Protein AF-A0A4Y1ZXT6-F1 (afdb_monomer_lite)

Foldseek 3Di:
DVVVVVVVVVVDDDDPDPDDPVRVVVVVVVVVVVVVLVVCCVVCPPALLNVCSPDNDDPVDDPLLNVCVVCLSNVVLPQLLNCVVVVNDVAQAQLQAPPRDGDHLVCLLVPPSLCVVPVPLNVDPDSVSSSVSSVVSVVVVVVSD

Organism: Araneus ventricosus (NCBI:txid182803)

pLDDT: mean 86.85, std 11.34, range [46.0, 96.31]

Radius of gyration: 23.12 Å; chains: 1; bounding box: 54×31×64 Å

Sequence (145 aa):
MADSLAKHGCSLPQHPIDLPYDQAYSTTLRSARKFIRRAQEIDAKGKIWESLLHDPVSMDLPRLIFTANFRILNGYDCLQGHLHRIGAKENPDCPLCSTGEIMNFRHLTVCATLANTNLNVLQNVNYNSKASLYWTARREMVNTT

Secondary structure (DSSP, 8-state):
-HHHHHHHHHTSPPPSS---HHHHHHHHHHHHHHHHHHHHHHHHTTSGGGGGGTSPPPTTS-HHHHHHHHHHHHT---SHHHHHHTTSSS--B-TTSTT--B-SHHHHTT-HHHHTT-TTTSSS--HHHHHHHHHHHHHHHHHT-

Structure (mmCIF, N/CA/C/O backbone):
data_AF-A0A4Y1ZXT6-F1
#
_entry.id   AF-A0A4Y1ZXT6-F1
#
loop_
_atom_site.group_PDB
_atom_site.id
_atom_site.type_symbol
_atom_site.label_atom_id
_atom_site.label_alt_id
_atom_site.label_comp_id
_atom_site.label_asym_id
_atom_site.label_entity_id
_atom_site.label_seq_id
_atom_site.pdbx_PDB_ins_code
_atom_site.Cartn_x
_atom_site.Cartn_y
_atom_site.Cartn_z
_atom_site.occupancy
_atom_site.B_iso_or_equiv
_atom_site.auth_seq_id
_atom_site.auth_comp_id
_atom_site.auth_asym_id
_atom_site.auth_atom_id
_atom_site.pdbx_PDB_model_num
ATOM 1 N N . MET A 1 1 ? 5.878 -16.217 -31.021 1.00 69.38 1 MET A N 1
ATOM 2 C CA . MET A 1 1 ? 6.186 -14.774 -31.155 1.00 69.38 1 MET A CA 1
ATOM 3 C C . MET A 1 1 ? 7.680 -14.496 -30.965 1.00 69.38 1 MET A C 1
ATOM 5 O O . MET A 1 1 ? 8.273 -13.945 -31.878 1.00 69.38 1 MET A O 1
ATOM 9 N N . ALA A 1 2 ? 8.312 -14.948 -29.872 1.00 75.56 2 ALA A N 1
ATOM 10 C CA . ALA A 1 2 ? 9.754 -14.754 -29.639 1.00 75.56 2 ALA A CA 1
ATOM 11 C C . ALA A 1 2 ? 10.664 -15.337 -30.745 1.00 75.56 2 ALA A C 1
ATOM 13 O O . ALA A 1 2 ? 11.537 -14.638 -31.241 1.00 75.56 2 ALA A O 1
ATOM 14 N N . ASP A 1 3 ? 10.409 -16.570 -31.199 1.00 84.06 3 ASP A N 1
ATOM 15 C CA . ASP A 1 3 ? 11.204 -17.227 -32.256 1.00 84.06 3 ASP A CA 1
ATOM 16 C C . ASP A 1 3 ? 11.139 -16.491 -33.610 1.00 84.06 3 ASP A C 1
ATOM 18 O O . ASP A 1 3 ? 12.141 -16.317 -34.298 1.00 84.06 3 ASP A O 1
ATOM 22 N N . SER A 1 4 ? 9.961 -15.964 -33.961 1.00 88.81 4 SER A N 1
ATOM 23 C CA . SER A 1 4 ? 9.776 -15.152 -35.170 1.00 88.81 4 SER A CA 1
ATOM 24 C C . SER A 1 4 ? 10.563 -13.841 -35.109 1.00 88.81 4 SER A C 1
ATOM 26 O O . SER A 1 4 ? 11.081 -13.395 -36.129 1.00 88.81 4 SER A O 1
ATOM 28 N N . LEU A 1 5 ? 10.657 -13.226 -33.926 1.00 85.81 5 LEU A N 1
ATOM 29 C CA . LEU A 1 5 ? 11.436 -12.005 -33.711 1.00 85.81 5 LEU A CA 1
ATOM 30 C C . LEU A 1 5 ? 12.941 -12.292 -33.732 1.00 85.81 5 LEU A C 1
ATOM 32 O O . LEU A 1 5 ? 13.691 -11.512 -34.310 1.00 85.81 5 LEU A O 1
ATOM 36 N N . ALA A 1 6 ? 13.375 -13.427 -33.176 1.00 83.50 6 ALA A N 1
ATOM 37 C CA . ALA A 1 6 ? 14.767 -13.866 -33.237 1.00 83.50 6 ALA A CA 1
ATOM 38 C C . ALA A 1 6 ? 15.220 -14.101 -34.691 1.00 83.50 6 ALA A C 1
ATOM 40 O O . ALA A 1 6 ? 16.244 -13.563 -35.108 1.00 83.50 6 ALA A O 1
ATOM 41 N N . LYS A 1 7 ? 14.410 -14.806 -35.495 1.00 88.31 7 LYS A N 1
ATOM 42 C CA . LYS A 1 7 ? 14.663 -15.026 -36.933 1.00 88.31 7 LYS A CA 1
ATOM 43 C C . LYS A 1 7 ? 14.718 -13.723 -37.732 1.00 88.31 7 LYS A C 1
ATOM 45 O O . LYS A 1 7 ? 15.590 -13.560 -38.585 1.00 88.31 7 LYS A O 1
ATOM 50 N N . HIS A 1 8 ? 13.817 -12.784 -37.440 1.00 88.56 8 HIS A N 1
ATOM 51 C CA . HIS A 1 8 ? 13.843 -11.463 -38.065 1.00 88.56 8 HIS A CA 1
ATOM 52 C C . HIS A 1 8 ? 15.113 -10.686 -37.686 1.00 88.56 8 HIS A C 1
ATOM 54 O O . HIS A 1 8 ? 15.765 -10.127 -38.562 1.00 88.56 8 HIS A O 1
ATOM 60 N N . GLY A 1 9 ? 15.518 -10.733 -36.413 1.00 83.81 9 GLY A N 1
ATOM 61 C CA . GLY A 1 9 ? 16.750 -10.112 -35.925 1.00 83.81 9 GLY A CA 1
ATOM 62 C C . GLY A 1 9 ? 18.014 -10.635 -36.613 1.00 83.81 9 GLY A C 1
ATOM 63 O O . GLY A 1 9 ? 18.876 -9.837 -36.962 1.00 83.81 9 GLY A O 1
ATOM 64 N N . CYS A 1 10 ? 18.097 -11.940 -36.895 1.00 81.06 10 CYS A N 1
ATOM 65 C CA . CYS A 1 10 ? 19.213 -12.529 -37.651 1.00 81.06 10 CYS A CA 1
ATOM 66 C C . CYS A 1 10 ? 19.328 -12.014 -39.094 1.00 81.06 10 CYS A C 1
ATOM 68 O O . CYS A 1 10 ? 20.389 -12.138 -39.697 1.00 81.06 10 CYS A O 1
ATOM 70 N N . SER A 1 11 ? 18.244 -11.470 -39.652 1.00 85.81 11 SER A N 1
ATOM 71 C CA . SER A 1 11 ? 18.215 -10.937 -41.019 1.00 85.81 11 SER A CA 1
ATOM 72 C C . SER A 1 11 ? 18.605 -9.455 -41.084 1.00 85.81 11 SER A C 1
ATOM 74 O O . SER A 1 11 ? 18.746 -8.909 -42.177 1.00 85.81 11 SER A O 1
ATO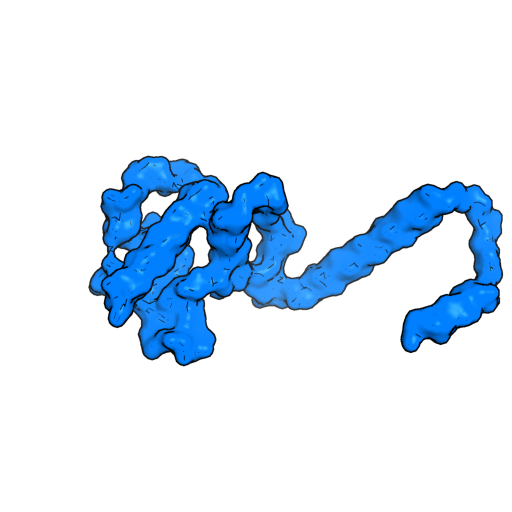M 76 N N . LEU A 1 12 ? 18.747 -8.786 -39.933 1.00 84.75 12 LEU A N 1
ATOM 77 C CA . LEU A 1 12 ? 19.131 -7.380 -39.871 1.00 84.75 12 LEU A CA 1
ATOM 78 C C . LEU A 1 12 ? 20.658 -7.241 -39.990 1.00 84.75 12 LEU A C 1
ATOM 80 O O . LEU A 1 12 ? 21.392 -8.024 -39.383 1.00 84.75 12 LEU A O 1
ATOM 84 N N . PRO A 1 13 ? 21.159 -6.246 -40.743 1.00 79.12 13 PRO A N 1
ATOM 85 C CA . PRO A 1 13 ? 22.590 -5.984 -40.828 1.00 79.12 13 PRO A CA 1
ATOM 86 C C . PRO A 1 13 ? 23.151 -5.657 -39.440 1.00 79.12 13 PRO A C 1
ATOM 88 O O . PRO A 1 13 ? 22.534 -4.916 -38.669 1.00 79.12 13 PRO A O 1
ATOM 91 N N . GLN A 1 14 ? 24.329 -6.203 -39.121 1.00 68.06 14 GLN A N 1
ATOM 92 C CA . GLN A 1 14 ? 25.026 -5.846 -37.887 1.00 68.06 14 GLN A CA 1
ATOM 93 C C . GLN A 1 14 ? 25.305 -4.341 -37.867 1.00 68.06 14 GLN A C 1
ATOM 95 O O . GLN A 1 14 ? 25.651 -3.738 -38.885 1.00 68.06 14 GLN A O 1
ATOM 100 N N . HIS A 1 15 ? 25.127 -3.728 -36.696 1.00 66.44 15 HIS A N 1
ATOM 101 C CA . HIS A 1 15 ? 25.392 -2.308 -36.522 1.00 66.44 15 HIS A CA 1
ATOM 102 C C . HIS A 1 15 ? 26.885 -2.037 -36.784 1.00 66.44 15 HIS A C 1
ATOM 104 O O . HIS A 1 15 ? 27.721 -2.749 -36.235 1.00 66.44 15 HIS A O 1
ATOM 110 N N . PRO A 1 16 ? 27.254 -1.006 -37.564 1.00 72.44 16 PRO A N 1
ATOM 111 C CA . PRO A 1 16 ? 28.640 -0.763 -37.987 1.00 72.44 16 PRO A CA 1
ATOM 112 C C . PRO A 1 16 ? 29.576 -0.298 -36.859 1.00 72.44 16 PRO A C 1
ATOM 114 O O . PRO A 1 16 ? 30.733 0.020 -37.114 1.00 72.44 16 PRO A O 1
ATOM 117 N N . ILE A 1 17 ? 29.077 -0.213 -35.623 1.00 72.12 17 ILE A N 1
ATOM 118 C CA . ILE A 1 17 ? 29.875 0.178 -34.462 1.00 72.12 17 ILE A CA 1
ATOM 119 C C . ILE A 1 17 ? 30.209 -1.090 -33.693 1.00 72.12 17 ILE A C 1
ATOM 121 O O . ILE A 1 17 ? 29.299 -1.777 -33.226 1.00 72.12 17 ILE A O 1
ATOM 125 N N . ASP A 1 18 ? 31.505 -1.335 -33.523 1.00 72.50 18 ASP A N 1
ATOM 126 C CA . ASP A 1 18 ? 32.053 -2.382 -32.666 1.00 72.50 18 ASP A CA 1
ATOM 127 C 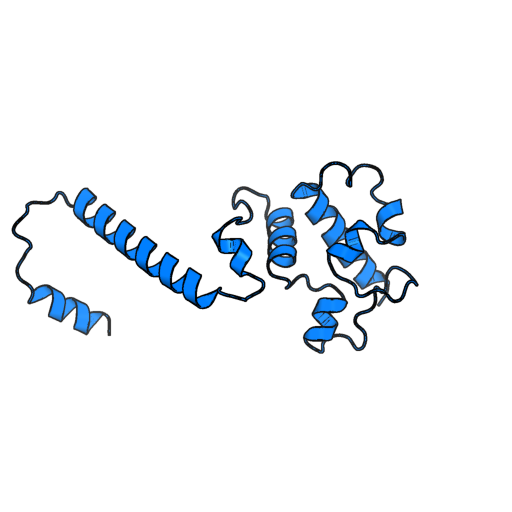C . ASP A 1 18 ? 31.841 -1.973 -31.194 1.00 72.50 18 ASP A C 1
ATOM 129 O O . ASP A 1 18 ? 32.713 -1.430 -30.514 1.00 72.50 18 ASP A O 1
ATOM 133 N N . LEU A 1 19 ? 30.592 -2.086 -30.736 1.00 75.38 19 LEU A N 1
ATOM 134 C CA . LEU A 1 19 ? 30.203 -1.793 -29.362 1.00 75.38 19 LEU A CA 1
ATOM 135 C C . LEU A 1 19 ? 30.561 -3.000 -28.494 1.00 75.38 19 LEU A C 1
ATOM 137 O O . LEU A 1 19 ? 30.051 -4.095 -28.751 1.00 75.38 19 LEU A O 1
ATOM 141 N N . PRO A 1 20 ? 31.351 -2.817 -27.420 1.00 86.25 20 PRO A N 1
ATOM 142 C CA . PRO A 1 20 ? 31.550 -3.866 -26.436 1.00 86.25 20 PRO A CA 1
ATOM 143 C C . PRO A 1 20 ? 30.199 -4.382 -25.939 1.00 86.25 20 PRO A C 1
ATOM 145 O O . PRO A 1 20 ? 29.279 -3.593 -25.689 1.00 86.25 20 PRO A O 1
ATOM 148 N N . TYR A 1 21 ? 30.090 -5.698 -25.765 1.00 85.38 21 TYR A N 1
ATOM 149 C CA . TYR A 1 21 ? 28.851 -6.360 -25.355 1.00 85.38 21 TYR A CA 1
ATOM 150 C C . TYR A 1 21 ? 28.182 -5.671 -24.154 1.00 85.38 21 TYR A C 1
ATOM 152 O O . TYR A 1 21 ? 26.985 -5.392 -24.191 1.00 85.38 21 TYR A O 1
ATOM 160 N N . ASP A 1 22 ? 28.958 -5.295 -23.135 1.00 87.56 22 ASP A N 1
ATOM 161 C CA . ASP A 1 22 ? 28.445 -4.634 -21.930 1.00 87.56 22 ASP A CA 1
ATOM 162 C C . ASP A 1 22 ? 27.771 -3.287 -22.222 1.00 87.56 22 ASP A C 1
ATOM 164 O O . ASP A 1 22 ? 26.769 -2.931 -21.590 1.00 87.56 22 ASP A O 1
ATOM 168 N N . GLN A 1 23 ? 28.276 -2.539 -23.208 1.00 87.50 23 GLN A N 1
ATOM 169 C CA . GLN A 1 23 ? 27.685 -1.271 -23.633 1.00 87.50 23 GLN A CA 1
ATOM 170 C C . GLN A 1 23 ? 26.397 -1.498 -24.429 1.00 87.50 23 GLN A C 1
ATOM 172 O O . GLN A 1 23 ? 25.403 -0.799 -24.197 1.00 87.50 23 GLN A O 1
ATOM 177 N N . ALA A 1 24 ? 26.380 -2.495 -25.318 1.00 86.25 24 ALA A N 1
ATOM 178 C CA . ALA A 1 24 ? 25.184 -2.875 -26.068 1.00 86.25 24 ALA A CA 1
ATOM 179 C C . ALA A 1 24 ? 24.075 -3.388 -25.129 1.00 86.25 24 ALA A C 1
ATOM 181 O O . ALA A 1 24 ? 22.921 -2.949 -25.220 1.00 86.25 24 ALA A O 1
ATOM 182 N N . TYR A 1 25 ? 24.433 -4.237 -24.161 1.00 89.12 25 TYR A N 1
ATOM 183 C CA . TYR A 1 25 ? 23.534 -4.741 -23.124 1.00 89.12 25 TYR A CA 1
ATOM 184 C C . TYR A 1 25 ? 22.988 -3.604 -22.255 1.00 89.12 25 TYR A C 1
ATOM 186 O O . TYR A 1 25 ? 21.772 -3.454 -22.119 1.00 89.12 25 TYR A O 1
ATOM 194 N N . SER A 1 26 ? 23.863 -2.741 -21.729 1.00 90.88 26 SER A N 1
ATOM 195 C CA . SER A 1 26 ? 23.461 -1.601 -20.893 1.00 90.88 26 SER A CA 1
ATOM 196 C C . SER A 1 26 ? 22.534 -0.635 -21.631 1.00 90.88 26 SER A C 1
ATOM 198 O O . SER A 1 26 ? 21.559 -0.145 -21.053 1.00 90.88 26 SER A O 1
ATOM 200 N N . THR A 1 27 ? 22.803 -0.376 -22.912 1.00 90.50 27 THR A N 1
ATOM 201 C CA . THR A 1 27 ? 21.960 0.476 -23.763 1.00 90.50 27 THR A CA 1
ATOM 202 C C . THR A 1 27 ? 20.592 -0.154 -23.994 1.00 90.50 27 THR A C 1
ATOM 204 O O . THR A 1 27 ? 19.571 0.512 -23.811 1.00 90.50 27 THR A O 1
ATOM 207 N N . THR A 1 28 ? 20.553 -1.446 -24.322 1.00 90.81 28 THR A N 1
ATOM 208 C CA . THR A 1 28 ? 19.303 -2.199 -24.494 1.00 90.81 28 THR A CA 1
ATOM 209 C C . THR A 1 28 ? 18.477 -2.185 -23.212 1.00 90.81 28 THR A C 1
ATOM 211 O O . THR A 1 28 ? 17.295 -1.840 -23.237 1.00 90.81 28 THR A O 1
ATOM 214 N N . LEU A 1 29 ? 19.105 -2.464 -22.068 1.00 94.62 29 LEU A N 1
ATOM 215 C CA . LEU A 1 29 ? 18.446 -2.469 -20.766 1.00 94.62 29 LEU A CA 1
ATOM 216 C C . LEU A 1 29 ? 17.909 -1.081 -20.392 1.00 94.62 29 LEU A C 1
ATOM 218 O O . LEU A 1 29 ? 16.786 -0.962 -19.903 1.00 94.62 29 LEU A O 1
ATOM 222 N N . ARG A 1 30 ? 18.676 -0.016 -20.651 1.00 95.19 30 ARG A N 1
ATOM 223 C CA . ARG A 1 30 ? 18.231 1.372 -20.455 1.00 95.19 30 ARG A CA 1
ATOM 224 C C . ARG A 1 30 ? 17.017 1.698 -21.323 1.00 95.19 30 ARG A C 1
ATOM 226 O O . ARG A 1 30 ? 16.053 2.273 -20.816 1.00 95.19 30 ARG A O 1
ATOM 233 N N . SER A 1 31 ? 17.045 1.318 -22.597 1.00 94.69 31 SER A N 1
ATOM 234 C CA . SER A 1 31 ? 15.932 1.523 -23.529 1.00 94.69 31 SER A CA 1
ATOM 235 C C . SER A 1 31 ? 14.685 0.756 -23.096 1.00 94.69 31 SER A C 1
ATOM 237 O O . SER A 1 31 ? 13.604 1.342 -23.035 1.00 94.69 31 SER A O 1
ATOM 239 N N . ALA A 1 32 ? 14.837 -0.510 -22.698 1.00 95.44 32 ALA A N 1
ATOM 240 C CA . ALA A 1 32 ? 13.744 -1.327 -22.181 1.00 95.44 32 ALA A CA 1
ATOM 241 C C . ALA A 1 32 ? 13.138 -0.722 -20.906 1.00 95.44 32 ALA A C 1
ATOM 243 O O . ALA A 1 32 ? 11.925 -0.550 -20.822 1.00 95.44 32 ALA A O 1
ATOM 244 N N . ARG A 1 33 ? 13.972 -0.308 -19.941 1.00 95.19 33 ARG A N 1
ATOM 245 C CA . ARG A 1 33 ? 13.513 0.370 -18.715 1.00 95.19 33 ARG A CA 1
ATOM 246 C C . ARG A 1 33 ? 12.747 1.653 -19.027 1.00 95.19 33 ARG A C 1
ATOM 248 O O . ARG A 1 33 ? 11.694 1.882 -18.444 1.00 95.19 33 ARG A O 1
ATOM 255 N N . LYS A 1 34 ? 13.241 2.470 -19.962 1.00 96.06 34 LYS A N 1
ATOM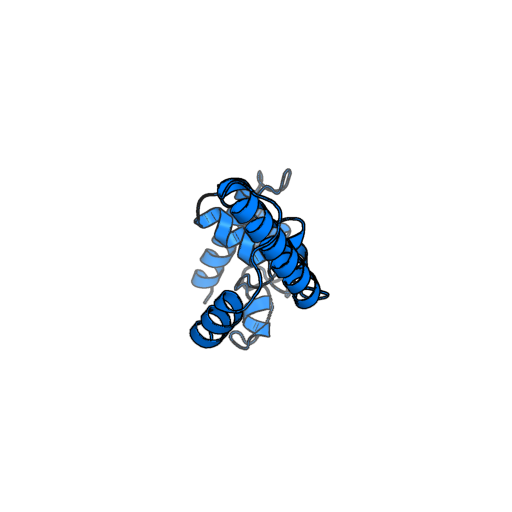 256 C CA . LYS A 1 34 ? 12.567 3.704 -20.396 1.00 96.06 34 LYS A CA 1
ATOM 257 C C . LYS A 1 34 ? 11.215 3.413 -21.049 1.00 96.06 34 LYS A C 1
ATOM 259 O O . LYS A 1 34 ? 10.258 4.141 -20.805 1.00 96.06 34 LYS A O 1
ATOM 264 N N . PHE A 1 35 ? 11.137 2.366 -21.867 1.00 96.12 35 PHE A N 1
ATOM 265 C CA . PHE A 1 35 ? 9.889 1.927 -22.484 1.00 96.12 35 PHE A CA 1
ATOM 266 C C . PHE A 1 35 ? 8.875 1.463 -21.429 1.00 96.12 35 PHE A C 1
ATOM 268 O O . PHE A 1 35 ? 7.760 1.976 -21.399 1.00 96.12 35 PHE A O 1
ATOM 275 N N . ILE A 1 36 ? 9.291 0.577 -20.517 1.00 94.94 36 ILE A N 1
ATOM 276 C CA . ILE A 1 36 ? 8.455 0.086 -19.409 1.00 94.94 36 ILE A CA 1
ATOM 277 C C . ILE A 1 36 ? 7.962 1.252 -18.551 1.00 94.94 36 ILE A C 1
ATOM 279 O O . ILE A 1 36 ? 6.772 1.343 -18.271 1.00 94.94 36 ILE A O 1
ATOM 283 N N . ARG A 1 37 ? 8.856 2.178 -18.186 1.00 93.25 37 ARG A N 1
ATOM 284 C CA . ARG A 1 37 ? 8.517 3.351 -17.376 1.00 93.25 37 ARG A CA 1
ATOM 285 C C . ARG A 1 37 ? 7.435 4.212 -18.031 1.00 93.25 37 ARG A C 1
ATOM 287 O O . ARG A 1 37 ? 6.479 4.581 -17.364 1.00 93.25 37 ARG A O 1
ATOM 294 N N . ARG A 1 38 ? 7.549 4.482 -19.335 1.00 95.12 38 ARG A N 1
ATOM 295 C CA . ARG A 1 38 ? 6.535 5.242 -20.088 1.00 95.12 38 ARG A CA 1
ATOM 296 C C . ARG A 1 38 ? 5.190 4.525 -20.134 1.00 95.12 38 ARG A C 1
ATOM 298 O O . ARG A 1 38 ? 4.160 5.166 -19.971 1.00 95.12 38 ARG A O 1
ATOM 305 N N . ALA A 1 39 ? 5.197 3.210 -20.357 1.00 95.25 39 ALA A N 1
ATOM 306 C CA . ALA A 1 39 ? 3.972 2.416 -20.341 1.00 95.25 39 ALA A CA 1
ATOM 307 C C . ALA A 1 39 ? 3.297 2.480 -18.961 1.00 95.25 39 ALA A C 1
ATOM 309 O O . ALA A 1 39 ? 2.110 2.769 -18.872 1.00 95.25 39 ALA A O 1
ATOM 310 N N . GLN A 1 40 ? 4.076 2.327 -17.887 1.00 94.06 40 GLN A N 1
ATOM 311 C CA . GLN A 1 40 ? 3.588 2.450 -16.513 1.00 94.06 40 GLN A CA 1
ATOM 312 C C . GLN A 1 40 ? 3.015 3.842 -16.209 1.00 94.06 40 GLN A C 1
ATOM 314 O O . GLN A 1 40 ? 1.973 3.931 -15.571 1.00 94.06 40 GLN A O 1
ATOM 319 N N . GLU A 1 41 ? 3.657 4.918 -16.672 1.00 94.69 41 GLU A N 1
ATOM 320 C CA . GLU A 1 41 ? 3.156 6.296 -16.522 1.00 94.69 41 GLU A CA 1
ATOM 321 C C . GLU A 1 41 ? 1.803 6.497 -17.213 1.00 94.69 41 GLU A C 1
ATOM 323 O O . GLU A 1 41 ? 0.894 7.093 -16.635 1.00 94.69 41 GLU A O 1
ATOM 328 N N . ILE A 1 42 ? 1.639 5.960 -18.424 1.00 95.62 42 ILE A N 1
ATOM 329 C CA . ILE A 1 42 ? 0.362 5.999 -19.147 1.00 95.62 42 ILE A CA 1
ATOM 330 C C . ILE A 1 42 ? -0.701 5.189 -18.396 1.00 95.62 42 ILE A C 1
ATOM 332 O O . ILE A 1 42 ? -1.802 5.686 -18.164 1.00 95.62 42 ILE A O 1
ATOM 336 N N . ASP A 1 43 ? -0.364 3.967 -17.984 1.00 93.75 43 ASP A N 1
ATOM 337 C CA . ASP A 1 43 ? -1.300 3.050 -17.334 1.00 93.75 43 ASP A CA 1
ATOM 338 C C . ASP A 1 43 ? -1.718 3.507 -15.938 1.00 93.75 43 ASP A C 1
ATOM 340 O O . ASP A 1 43 ? -2.820 3.177 -15.493 1.00 93.75 43 ASP A O 1
ATOM 344 N N . ALA A 1 44 ? -0.848 4.207 -15.213 1.00 92.81 44 ALA A N 1
ATOM 345 C CA . ALA A 1 44 ? -1.127 4.640 -13.851 1.00 92.81 44 ALA A CA 1
ATOM 346 C C . ALA A 1 44 ? -1.888 5.969 -13.786 1.00 92.81 44 ALA A C 1
ATOM 348 O O . ALA A 1 44 ? -2.485 6.250 -12.751 1.00 92.81 44 ALA A O 1
ATOM 349 N N . LYS A 1 45 ? -1.909 6.759 -14.866 1.00 94.88 45 LYS A N 1
ATOM 350 C CA . LYS A 1 45 ? -2.515 8.096 -14.896 1.00 94.88 45 LYS A CA 1
ATOM 351 C C . LYS A 1 45 ? -3.949 8.104 -14.349 1.00 94.88 45 LYS A C 1
ATOM 353 O O . LYS A 1 45 ? -4.831 7.426 -14.881 1.00 94.88 45 LYS A O 1
ATOM 358 N N . GLY A 1 46 ? -4.186 8.900 -13.305 1.00 91.38 46 GLY A N 1
ATOM 359 C CA . GLY A 1 46 ? -5.494 9.054 -12.661 1.00 91.38 46 GLY A CA 1
ATOM 360 C C . GLY A 1 46 ? -5.915 7.881 -11.770 1.00 91.38 46 GLY A C 1
ATOM 361 O O . GLY A 1 46 ? -7.037 7.873 -11.262 1.00 91.38 46 GLY A O 1
ATOM 362 N N . LYS A 1 47 ? -5.048 6.883 -11.569 1.00 90.00 47 LYS A N 1
ATOM 363 C CA . LYS A 1 47 ? -5.296 5.754 -10.666 1.00 90.00 47 LYS A CA 1
ATOM 364 C C . LYS A 1 47 ? -4.677 6.032 -9.302 1.00 90.00 47 LYS A C 1
ATOM 366 O O . LYS A 1 47 ? -3.687 6.741 -9.178 1.00 90.00 47 LYS A O 1
ATOM 371 N N . ILE A 1 48 ? -5.227 5.409 -8.260 1.00 86.81 48 ILE A N 1
ATOM 372 C CA . ILE A 1 48 ? -4.768 5.606 -6.871 1.00 86.81 48 ILE A CA 1
ATOM 373 C C . ILE A 1 48 ? -3.268 5.281 -6.719 1.00 86.81 48 ILE A C 1
ATOM 375 O O . ILE A 1 48 ? -2.551 5.940 -5.969 1.00 86.81 48 ILE A O 1
ATOM 379 N N . TRP A 1 49 ? -2.778 4.304 -7.484 1.00 86.62 49 TRP A N 1
ATOM 380 C CA . TRP A 1 49 ? -1.386 3.861 -7.462 1.00 86.62 49 TRP A CA 1
ATOM 381 C C . TRP A 1 49 ? -0.432 4.663 -8.362 1.00 86.62 49 TRP A C 1
ATOM 383 O O . TRP A 1 49 ? 0.733 4.288 -8.473 1.00 86.62 49 TRP A O 1
ATOM 393 N N . GLU A 1 50 ? -0.870 5.762 -8.985 1.00 92.12 50 GLU A N 1
ATOM 394 C CA . GLU A 1 50 ? 0.014 6.684 -9.725 1.00 92.12 50 GLU A CA 1
ATOM 395 C C . GLU A 1 50 ? 1.177 7.184 -8.860 1.00 92.12 50 GLU A C 1
ATOM 397 O O . GLU A 1 50 ? 2.320 7.267 -9.310 1.00 92.12 50 GLU A O 1
ATOM 402 N N . SER A 1 51 ? 0.898 7.421 -7.577 1.00 89.00 51 SER A N 1
ATOM 403 C CA . SER A 1 51 ? 1.876 7.850 -6.575 1.00 89.00 51 SER A CA 1
ATOM 404 C C . SER A 1 51 ? 3.095 6.922 -6.458 1.00 89.00 51 SER A C 1
ATOM 406 O O . SER A 1 51 ? 4.203 7.413 -6.234 1.00 89.00 51 SER A O 1
ATOM 408 N N . LEU A 1 52 ? 2.944 5.611 -6.700 1.00 88.94 52 LEU A N 1
ATOM 409 C CA . LEU A 1 52 ? 4.053 4.648 -6.651 1.00 88.94 52 LEU A CA 1
ATOM 410 C C . LEU A 1 52 ? 5.158 4.925 -7.675 1.00 88.94 52 LEU A C 1
ATOM 412 O O . LEU A 1 52 ? 6.287 4.475 -7.487 1.00 88.94 52 LEU A O 1
ATOM 416 N N . LEU A 1 53 ? 4.853 5.623 -8.771 1.00 90.00 53 LEU A N 1
ATOM 417 C CA . LEU A 1 53 ? 5.851 5.943 -9.794 1.00 90.00 53 LEU A CA 1
ATOM 418 C C . LEU A 1 53 ? 6.851 7.005 -9.326 1.00 90.00 53 LEU A C 1
ATOM 420 O O . LEU A 1 53 ? 7.959 7.092 -9.873 1.00 9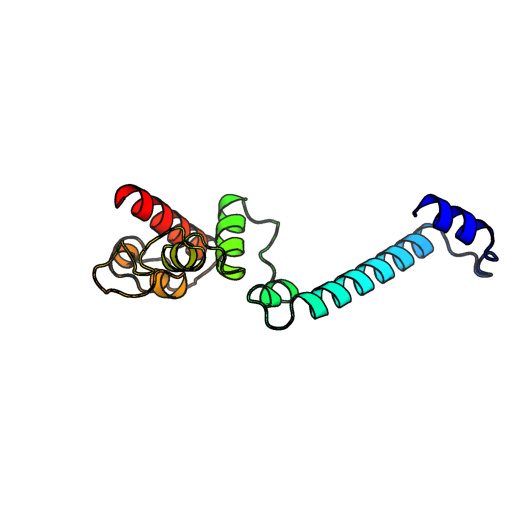0.00 53 LEU A O 1
ATOM 424 N N . HIS A 1 54 ? 6.455 7.811 -8.342 1.00 87.81 54 HIS A N 1
ATOM 425 C CA . HIS A 1 54 ? 7.211 8.963 -7.861 1.00 87.81 54 HIS A CA 1
ATOM 426 C C . HIS A 1 54 ? 7.735 8.765 -6.439 1.00 87.81 54 HIS A C 1
ATOM 428 O O . HIS A 1 54 ? 8.864 9.161 -6.166 1.00 87.81 54 HIS A O 1
ATOM 434 N N . ASP A 1 55 ? 6.956 8.118 -5.574 1.00 88.06 55 ASP A N 1
ATOM 435 C CA . ASP A 1 55 ? 7.309 7.856 -4.177 1.00 88.06 55 ASP A CA 1
ATOM 436 C C . ASP A 1 55 ? 7.050 6.378 -3.820 1.00 88.06 55 ASP A C 1
ATOM 438 O O . ASP A 1 55 ? 6.076 6.043 -3.136 1.00 88.06 55 ASP A O 1
ATOM 442 N N . PRO A 1 56 ? 7.858 5.442 -4.356 1.00 89.62 56 PRO A N 1
ATOM 443 C CA . PRO A 1 56 ? 7.708 4.031 -4.044 1.00 89.62 56 PRO A CA 1
ATOM 444 C C . PRO A 1 56 ? 8.130 3.740 -2.600 1.00 89.62 56 PRO A C 1
ATOM 446 O O . PRO A 1 56 ? 9.136 4.242 -2.098 1.00 89.62 56 PRO A O 1
ATOM 449 N N . VAL A 1 57 ? 7.410 2.823 -1.955 1.00 90.75 57 VAL A N 1
ATOM 450 C CA . VAL A 1 57 ? 7.817 2.276 -0.655 1.00 90.75 57 VAL A CA 1
ATOM 451 C C . VAL A 1 57 ? 9.169 1.568 -0.808 1.00 90.75 57 VAL A C 1
ATOM 453 O O . VAL A 1 57 ? 9.332 0.740 -1.705 1.00 90.75 57 VAL A O 1
ATOM 456 N N . SER A 1 58 ? 10.133 1.872 0.067 1.00 90.44 58 SER A N 1
ATOM 457 C CA . SER A 1 58 ? 11.477 1.280 -0.007 1.00 90.44 58 SER A CA 1
ATOM 458 C C . SER A 1 58 ? 11.439 -0.247 0.116 1.00 90.44 58 SER A C 1
ATOM 460 O O . SER A 1 58 ? 10.860 -0.785 1.062 1.00 90.44 58 SER A O 1
ATOM 462 N N . MET A 1 59 ? 12.095 -0.941 -0.821 1.00 90.19 59 MET A N 1
ATOM 463 C CA . MET A 1 59 ? 12.203 -2.407 -0.833 1.00 90.19 59 MET A CA 1
ATOM 464 C C . MET A 1 59 ? 13.129 -2.958 0.260 1.00 90.19 59 MET A C 1
ATOM 466 O O . MET A 1 59 ? 13.064 -4.149 0.550 1.00 90.19 59 MET A O 1
ATOM 470 N N . ASP A 1 60 ? 13.935 -2.106 0.899 1.00 94.12 60 ASP A N 1
ATOM 471 C CA . ASP A 1 60 ? 14.829 -2.500 1.997 1.00 94.12 60 ASP A CA 1
ATOM 472 C C . ASP A 1 60 ? 14.082 -2.658 3.334 1.00 94.12 60 ASP A C 1
ATOM 474 O O . ASP A 1 60 ? 14.639 -3.113 4.334 1.00 94.12 60 ASP A O 1
ATOM 478 N N . LEU A 1 61 ? 12.803 -2.268 3.379 1.00 94.00 61 LEU A N 1
ATOM 479 C CA . LEU A 1 61 ? 11.979 -2.381 4.576 1.00 94.00 61 LEU A CA 1
ATOM 480 C C . LEU A 1 61 ? 11.607 -3.844 4.863 1.00 94.00 61 LEU A C 1
ATOM 482 O O . LEU A 1 61 ? 11.272 -4.597 3.945 1.00 94.00 61 LEU A O 1
ATOM 486 N N . PRO A 1 62 ? 11.523 -4.243 6.148 1.00 96.31 62 PRO A N 1
ATOM 487 C CA . PRO A 1 62 ? 10.965 -5.536 6.517 1.00 96.31 62 PRO A CA 1
ATOM 488 C C . PRO A 1 62 ? 9.575 -5.749 5.910 1.00 96.31 62 PRO A C 1
ATOM 490 O O . PRO A 1 62 ? 8.742 -4.837 5.889 1.00 96.31 62 PRO A O 1
ATOM 493 N N . ARG A 1 63 ? 9.288 -6.984 5.479 1.00 95.88 63 ARG A N 1
ATOM 494 C CA . ARG A 1 63 ? 8.055 -7.343 4.751 1.00 95.88 63 ARG A CA 1
ATOM 495 C C . ARG A 1 63 ? 6.776 -6.836 5.421 1.00 95.88 63 ARG A C 1
ATOM 497 O O . ARG A 1 63 ? 5.869 -6.381 4.728 1.00 95.88 63 ARG A O 1
ATOM 504 N N . LEU A 1 64 ? 6.697 -6.910 6.752 1.00 94.81 64 LEU A N 1
ATOM 505 C CA . LEU A 1 64 ? 5.547 -6.446 7.535 1.00 94.81 64 LEU A CA 1
ATOM 506 C C . LEU A 1 64 ? 5.277 -4.946 7.328 1.00 94.81 64 LEU A C 1
ATOM 508 O O . LEU A 1 64 ? 4.130 -4.538 7.140 1.00 94.81 64 LEU A O 1
ATOM 512 N N . ILE A 1 65 ? 6.341 -4.142 7.339 1.00 94.94 65 ILE A N 1
ATOM 513 C CA . ILE A 1 65 ? 6.288 -2.688 7.193 1.00 94.94 65 ILE A CA 1
ATOM 514 C C . ILE A 1 65 ? 6.013 -2.326 5.737 1.00 94.94 65 ILE A C 1
ATOM 516 O O . ILE A 1 65 ? 5.097 -1.547 5.467 1.00 94.94 65 ILE A O 1
ATOM 520 N N . PHE A 1 66 ? 6.750 -2.935 4.804 1.00 95.44 66 PHE A N 1
ATOM 521 C CA . PHE A 1 66 ? 6.546 -2.734 3.371 1.00 95.44 66 PHE A CA 1
ATOM 522 C C . PHE A 1 66 ? 5.092 -3.011 2.978 1.00 95.44 66 PHE A C 1
ATOM 524 O O . PHE A 1 66 ? 4.440 -2.165 2.376 1.00 95.44 66 PHE A O 1
ATOM 531 N N . THR A 1 67 ? 4.553 -4.167 3.382 1.00 94.94 67 THR A N 1
ATOM 532 C CA . THR A 1 67 ? 3.206 -4.607 2.990 1.00 94.94 67 THR A CA 1
ATOM 533 C C . THR A 1 67 ? 2.128 -3.637 3.462 1.00 94.94 67 THR A C 1
ATOM 535 O O . THR A 1 67 ? 1.234 -3.310 2.685 1.00 94.94 67 THR A O 1
ATOM 538 N N . ALA A 1 68 ? 2.198 -3.161 4.709 1.00 94.69 68 ALA A N 1
ATOM 539 C CA . ALA A 1 68 ? 1.220 -2.204 5.224 1.00 94.69 68 ALA A CA 1
ATOM 540 C C . ALA A 1 68 ? 1.257 -0.889 4.438 1.00 94.69 68 ALA A C 1
ATOM 542 O O . ALA A 1 68 ? 0.232 -0.439 3.934 1.00 94.69 68 ALA A O 1
ATOM 543 N N . ASN A 1 69 ? 2.448 -0.312 4.275 1.00 93.25 69 ASN A N 1
ATOM 544 C CA . ASN A 1 69 ? 2.619 0.957 3.572 1.00 93.25 69 ASN A CA 1
ATOM 545 C C . ASN A 1 69 ? 2.239 0.858 2.097 1.00 93.25 69 ASN A C 1
ATOM 547 O O . ASN A 1 69 ? 1.559 1.740 1.583 1.00 93.25 69 ASN A O 1
ATOM 551 N N . PHE A 1 70 ? 2.611 -0.239 1.439 1.00 93.75 70 PHE A N 1
ATOM 552 C CA . PHE A 1 70 ? 2.233 -0.501 0.058 1.00 93.75 70 PHE A CA 1
ATOM 553 C C . PHE A 1 70 ? 0.711 -0.577 -0.088 1.00 93.75 70 PHE A C 1
ATOM 555 O O . PHE A 1 70 ? 0.140 0.085 -0.950 1.00 93.75 70 PHE A O 1
ATOM 562 N N . ARG A 1 71 ? 0.026 -1.335 0.774 1.00 93.62 71 ARG A N 1
ATOM 563 C CA . ARG A 1 71 ? -1.436 -1.463 0.722 1.00 93.62 71 ARG A CA 1
ATOM 564 C C . ARG A 1 71 ? -2.156 -0.139 0.968 1.00 93.62 71 ARG A C 1
ATOM 566 O O . ARG A 1 71 ? -3.088 0.172 0.231 1.00 93.62 71 ARG A O 1
ATOM 573 N N . ILE A 1 72 ? -1.688 0.643 1.945 1.00 91.38 72 ILE A N 1
ATOM 574 C CA . ILE A 1 72 ? -2.187 2.000 2.215 1.00 91.38 72 ILE A CA 1
ATOM 575 C C . ILE A 1 72 ? -2.027 2.879 0.973 1.00 91.38 72 ILE A C 1
ATOM 577 O O . ILE A 1 72 ? -2.993 3.493 0.528 1.00 91.38 72 ILE A O 1
ATOM 581 N N . LEU A 1 73 ? -0.825 2.913 0.395 1.00 90.12 73 LEU A N 1
ATOM 582 C CA . LEU A 1 73 ? -0.500 3.787 -0.731 1.00 90.12 73 LEU A CA 1
ATOM 583 C C . LEU A 1 73 ? -1.305 3.443 -1.991 1.00 90.12 73 LEU A C 1
ATOM 585 O O . LEU A 1 73 ? -1.758 4.335 -2.697 1.00 90.12 73 LEU A O 1
ATOM 589 N N . ASN A 1 74 ? -1.539 2.155 -2.244 1.00 87.62 74 ASN A N 1
ATOM 590 C CA . ASN A 1 74 ? -2.340 1.712 -3.386 1.00 87.62 74 ASN A CA 1
ATOM 591 C C . ASN A 1 74 ? -3.859 1.798 -3.141 1.00 87.62 74 ASN A C 1
ATOM 593 O O . ASN A 1 74 ? -4.630 1.551 -4.065 1.00 87.62 74 ASN A O 1
ATOM 597 N N . GLY A 1 75 ? -4.310 2.097 -1.916 1.00 86.00 75 GLY A N 1
ATOM 598 C CA . GLY A 1 75 ? -5.733 2.101 -1.553 1.00 86.00 75 GLY A CA 1
ATOM 599 C C . GLY A 1 75 ? -6.384 0.711 -1.473 1.00 86.00 75 GLY A C 1
ATOM 600 O O . GLY A 1 75 ? -7.613 0.611 -1.456 1.00 86.00 75 GLY A O 1
ATOM 601 N N . TYR A 1 76 ? -5.574 -0.352 -1.408 1.00 87.75 76 TYR A N 1
ATOM 602 C CA . TYR A 1 76 ? -5.990 -1.750 -1.208 1.00 87.75 76 TYR A CA 1
ATOM 603 C C . TYR A 1 76 ? -5.652 -2.206 0.218 1.00 87.75 76 TYR A C 1
ATOM 605 O O . TYR A 1 76 ? -5.026 -3.242 0.448 1.00 87.75 76 TYR A O 1
ATOM 613 N N . ASP A 1 77 ? -6.020 -1.378 1.192 1.00 87.44 77 ASP A N 1
ATOM 614 C CA . ASP A 1 77 ? -5.667 -1.518 2.606 1.00 87.44 77 ASP A CA 1
ATOM 615 C C . ASP A 1 77 ? -6.476 -2.591 3.357 1.00 87.44 77 ASP A C 1
ATOM 617 O O . ASP A 1 77 ? -6.184 -2.897 4.510 1.00 87.44 77 ASP A O 1
ATOM 621 N N . CYS A 1 78 ? -7.456 -3.237 2.719 1.00 92.00 78 CYS A N 1
ATOM 622 C CA . CYS A 1 78 ? -8.328 -4.221 3.374 1.00 92.00 78 CYS A CA 1
ATOM 623 C C . CYS A 1 78 ? -8.930 -3.706 4.705 1.00 92.00 78 CYS A C 1
ATOM 625 O O . CYS A 1 78 ? -9.229 -4.508 5.600 1.00 92.00 78 CYS A O 1
ATOM 627 N N . LEU A 1 79 ? -9.074 -2.386 4.860 1.00 94.50 79 LEU A N 1
ATOM 628 C CA . LEU A 1 79 ? -9.835 -1.760 5.940 1.00 94.50 79 LEU A CA 1
ATOM 629 C C . LEU A 1 79 ? -11.321 -1.766 5.580 1.00 94.50 79 LEU A C 1
ATOM 631 O O . LEU A 1 79 ? -11.670 -2.028 4.426 1.00 94.50 79 LEU A O 1
ATOM 635 N N . GLN A 1 80 ? -12.204 -1.481 6.542 1.00 95.12 80 GLN A N 1
ATOM 636 C CA . GLN A 1 80 ? -13.649 -1.604 6.316 1.00 95.12 80 GLN A CA 1
ATOM 637 C C . GLN A 1 80 ? -14.115 -0.828 5.074 1.00 95.12 80 GLN A C 1
ATOM 639 O O . GLN A 1 80 ? -14.817 -1.388 4.235 1.00 95.12 80 GLN A O 1
ATOM 644 N N . GLY A 1 81 ? -13.644 0.408 4.881 1.00 94.56 81 GLY A N 1
ATOM 645 C CA . GLY A 1 81 ? -14.014 1.219 3.723 1.00 94.56 81 GLY A CA 1
ATOM 646 C C . GLY A 1 81 ? -13.571 0.618 2.383 1.00 94.56 81 GLY A C 1
ATOM 647 O O . GLY A 1 81 ? -14.272 0.751 1.380 1.00 94.56 81 GLY A O 1
ATOM 648 N N . HIS A 1 82 ? -12.425 -0.069 2.338 1.00 94.31 82 HIS A N 1
ATOM 649 C CA . HIS A 1 82 ? -12.009 -0.816 1.148 1.00 94.31 82 HIS A CA 1
ATOM 650 C C . HIS A 1 82 ? -12.839 -2.092 0.967 1.00 94.31 82 HIS A C 1
ATOM 652 O O . HIS A 1 82 ? -13.326 -2.350 -0.131 1.00 94.31 82 HIS A O 1
ATOM 658 N N . LEU A 1 83 ? -13.033 -2.865 2.039 1.00 95.00 83 LEU A N 1
ATOM 659 C CA . LEU A 1 83 ? -13.804 -4.109 2.012 1.00 95.00 83 LEU A CA 1
ATOM 660 C C . LEU A 1 83 ? -15.251 -3.875 1.564 1.00 95.00 83 LEU A C 1
ATOM 662 O O . LEU A 1 83 ? -15.773 -4.650 0.769 1.00 95.00 83 LEU A O 1
ATOM 666 N N . HIS A 1 84 ? -15.873 -2.784 2.002 1.00 95.75 84 HIS A N 1
ATOM 667 C CA . HIS A 1 84 ? -17.198 -2.385 1.542 1.00 95.75 84 HIS A CA 1
ATOM 668 C C . HIS A 1 84 ? -17.227 -2.076 0.043 1.00 95.75 84 HIS A C 1
ATOM 670 O O . HIS A 1 84 ? -18.076 -2.581 -0.684 1.00 95.75 84 HIS A O 1
ATOM 676 N N . ARG A 1 85 ? -16.242 -1.315 -0.449 1.00 94.25 85 ARG A N 1
ATOM 677 C CA . ARG A 1 85 ? -16.131 -0.940 -1.868 1.00 94.25 85 ARG A CA 1
ATOM 678 C C . ARG A 1 85 ? -16.038 -2.144 -2.806 1.00 94.25 85 ARG A C 1
ATOM 680 O O . ARG A 1 85 ? -16.500 -2.059 -3.938 1.00 94.25 85 ARG A O 1
ATOM 687 N N . ILE A 1 86 ? -15.430 -3.239 -2.348 1.00 94.56 86 ILE A N 1
ATOM 688 C CA . ILE A 1 86 ? -15.328 -4.495 -3.109 1.00 94.56 86 ILE A CA 1
ATOM 689 C C . ILE A 1 86 ? -16.474 -5.478 -2.808 1.00 94.56 86 ILE A C 1
ATOM 691 O O . ILE A 1 86 ? -16.433 -6.611 -3.278 1.00 94.56 86 ILE A O 1
ATOM 695 N N . GLY A 1 87 ? -17.474 -5.077 -2.016 1.00 95.69 87 GLY A N 1
ATOM 696 C CA . GLY A 1 87 ? -18.644 -5.894 -1.680 1.00 95.69 87 GLY A CA 1
ATOM 697 C C . GLY A 1 87 ? -18.416 -6.959 -0.602 1.00 95.69 87 GLY A C 1
ATOM 698 O O . GLY A 1 87 ? -19.268 -7.818 -0.411 1.00 95.69 87 GLY A O 1
ATOM 699 N N . ALA A 1 88 ? -17.291 -6.926 0.117 1.00 94.50 88 ALA A N 1
ATOM 700 C CA . ALA A 1 88 ? -16.980 -7.884 1.184 1.00 94.50 88 ALA A CA 1
ATOM 701 C C . ALA A 1 88 ? -17.573 -7.502 2.557 1.00 94.50 88 ALA A C 1
ATOM 703 O O . ALA A 1 88 ? -17.602 -8.333 3.465 1.00 94.50 88 ALA A O 1
ATOM 704 N N . LYS A 1 89 ? -18.006 -6.248 2.739 1.00 93.81 89 LYS A N 1
ATOM 705 C CA . LYS A 1 89 ? -18.664 -5.744 3.958 1.00 93.81 89 LYS A CA 1
ATOM 706 C C . LYS A 1 89 ? -19.875 -4.886 3.598 1.00 93.81 89 LYS A C 1
ATOM 708 O O . LYS A 1 89 ? -19.847 -4.154 2.614 1.00 93.81 89 LYS A O 1
ATOM 713 N N . GLU A 1 90 ? -20.921 -4.948 4.416 1.00 93.81 90 GLU A N 1
ATOM 714 C CA . GLU A 1 90 ? -22.180 -4.234 4.160 1.00 93.81 90 GLU A CA 1
ATOM 715 C C . GLU A 1 90 ? -22.077 -2.722 4.391 1.00 93.81 90 GLU A C 1
ATOM 717 O O . GLU A 1 90 ? -22.713 -1.959 3.673 1.00 93.81 90 GLU A O 1
ATOM 722 N N . ASN A 1 91 ? -21.236 -2.284 5.335 1.00 94.25 91 ASN A N 1
ATOM 723 C CA . ASN A 1 91 ? -20.995 -0.871 5.633 1.00 94.25 91 ASN A CA 1
ATOM 724 C C . ASN A 1 91 ? -19.499 -0.510 5.535 1.00 94.25 91 ASN A C 1
ATOM 726 O O . ASN A 1 91 ? -18.645 -1.377 5.757 1.00 94.25 91 ASN A O 1
ATOM 730 N N . PRO A 1 92 ? -19.166 0.751 5.202 1.00 95.94 92 PRO A N 1
ATOM 731 C CA . PRO A 1 92 ? -17.789 1.244 5.151 1.00 95.94 92 PRO A CA 1
ATOM 732 C C . PRO A 1 92 ? -17.273 1.785 6.495 1.00 95.94 92 PRO A C 1
ATOM 734 O O . PRO A 1 92 ? -16.096 2.154 6.590 1.00 95.94 92 PRO A O 1
ATOM 737 N N . ASP A 1 93 ? -18.146 1.873 7.494 1.00 96.06 93 ASP A N 1
ATOM 738 C CA . ASP A 1 93 ? -17.922 2.590 8.745 1.00 96.06 93 ASP A CA 1
ATOM 739 C C . ASP A 1 93 ? -16.851 1.919 9.602 1.00 96.06 93 ASP A C 1
ATOM 741 O O . ASP A 1 93 ? -16.666 0.703 9.589 1.00 96.06 93 ASP A O 1
ATOM 745 N N . CYS A 1 94 ? -16.117 2.713 10.371 1.00 94.12 94 CYS A N 1
ATOM 746 C CA . CYS A 1 94 ? -15.127 2.200 11.300 1.00 94.12 94 CYS A CA 1
ATOM 747 C C . CYS A 1 94 ? -15.794 1.331 12.376 1.00 94.12 94 CYS A C 1
ATOM 749 O O . CYS A 1 94 ? -16.507 1.868 13.218 1.00 94.12 94 CYS A O 1
ATOM 751 N N . PRO A 1 95 ? -15.521 0.012 12.426 1.00 92.75 95 PRO A N 1
ATOM 752 C CA . PRO A 1 95 ? -16.088 -0.852 13.457 1.00 92.75 95 PRO A CA 1
ATOM 753 C C . PRO A 1 95 ? -15.425 -0.624 14.823 1.00 92.75 95 PRO A C 1
ATOM 755 O O . PRO A 1 95 ? -15.911 -1.112 15.835 1.00 92.75 95 PRO A O 1
ATOM 758 N N . LEU A 1 96 ? -14.297 0.098 14.857 1.00 92.12 96 LEU A N 1
ATOM 759 C CA . LEU A 1 96 ? -13.508 0.311 16.069 1.00 92.12 96 LEU A CA 1
ATOM 760 C C . LEU A 1 96 ? -13.974 1.524 16.870 1.00 92.12 96 LEU A C 1
ATOM 762 O O . LEU A 1 96 ? -13.747 1.578 18.077 1.00 92.12 96 LEU A O 1
ATOM 766 N N . CYS A 1 97 ? -14.572 2.520 16.219 1.00 89.31 97 CYS A N 1
ATOM 767 C CA . CYS A 1 97 ? -15.070 3.713 16.889 1.00 89.31 97 CYS A CA 1
ATOM 768 C C . CYS A 1 97 ? -16.503 4.008 16.461 1.00 89.31 97 CYS A C 1
ATOM 770 O O . CYS A 1 97 ? -16.833 3.958 15.282 1.00 89.31 97 CYS A O 1
ATOM 772 N N . SER A 1 98 ? -17.342 4.411 17.409 1.00 86.50 98 SER A N 1
ATOM 773 C CA . SER A 1 98 ? -18.770 4.660 17.180 1.00 86.50 98 SER A CA 1
ATOM 774 C C . SER A 1 98 ? -19.073 5.979 16.449 1.00 86.50 98 SER A C 1
ATOM 776 O O . SER A 1 98 ? -20.124 6.570 16.668 1.00 86.50 98 SER A O 1
ATOM 778 N N . THR A 1 99 ? -18.152 6.487 15.624 1.00 88.19 99 THR A N 1
ATOM 779 C CA . THR A 1 99 ? -18.292 7.792 14.954 1.00 88.19 99 THR A CA 1
ATOM 780 C C . THR A 1 99 ? -19.031 7.719 13.618 1.00 88.19 99 THR A C 1
ATOM 782 O O . THR A 1 99 ? -19.387 8.764 13.090 1.00 88.19 99 THR A O 1
ATOM 785 N N . GLY A 1 100 ? -19.229 6.523 13.046 1.00 91.81 100 GLY A N 1
ATOM 786 C CA . GLY A 1 100 ? -19.831 6.358 11.711 1.00 91.81 100 GLY A CA 1
ATOM 787 C C . GLY A 1 100 ? -18.949 6.857 10.557 1.00 91.81 100 GLY A C 1
ATOM 788 O O . GLY A 1 100 ? -19.413 7.024 9.437 1.00 91.81 100 GLY A O 1
ATOM 789 N N . GLU A 1 101 ? -17.666 7.123 10.816 1.00 94.62 101 GLU A N 1
ATOM 790 C CA . GLU A 1 101 ? -16.721 7.579 9.793 1.00 94.62 101 GLU A CA 1
ATOM 791 C C . GLU A 1 101 ? -16.208 6.402 8.961 1.00 94.62 101 GLU A C 1
ATOM 793 O O . GLU A 1 101 ? -15.918 5.335 9.502 1.00 94.62 101 GLU A O 1
ATOM 798 N N . ILE A 1 102 ? -16.003 6.608 7.657 1.00 95.25 102 ILE A N 1
ATOM 799 C CA . ILE A 1 102 ? -15.463 5.573 6.762 1.00 95.25 102 ILE A CA 1
ATOM 800 C C . ILE A 1 102 ? -14.069 5.138 7.230 1.00 95.25 102 ILE A C 1
ATOM 802 O O . ILE A 1 102 ? -13.140 5.951 7.310 1.00 95.25 102 ILE A O 1
ATOM 806 N N . MET A 1 103 ? -13.875 3.833 7.431 1.00 94.75 103 MET A N 1
ATOM 807 C CA . MET A 1 103 ? -12.577 3.289 7.825 1.00 94.75 103 MET A CA 1
ATOM 808 C C . MET A 1 103 ? -11.599 3.264 6.648 1.00 94.75 103 MET A C 1
ATOM 810 O O . MET A 1 103 ? -11.572 2.334 5.841 1.00 94.75 103 MET A O 1
ATOM 814 N N . ASN A 1 104 ? -10.758 4.285 6.574 1.00 93.00 104 ASN A N 1
ATOM 815 C CA . ASN A 1 104 ? -9.606 4.363 5.682 1.00 93.00 104 ASN A CA 1
ATOM 816 C C . ASN A 1 104 ? -8.371 4.813 6.475 1.00 93.00 104 ASN A C 1
ATOM 818 O O . ASN A 1 104 ? -8.482 5.205 7.639 1.00 93.00 104 ASN A O 1
ATOM 822 N N . PHE A 1 105 ? -7.189 4.788 5.857 1.00 90.06 105 PHE A N 1
ATOM 823 C CA . PHE A 1 105 ? -5.958 5.165 6.556 1.00 90.06 105 PHE A CA 1
ATOM 824 C C . PHE A 1 105 ? -5.992 6.584 7.159 1.00 90.06 105 PHE A C 1
ATOM 826 O O . PHE A 1 105 ? -5.499 6.783 8.267 1.00 90.06 105 PHE A O 1
ATOM 833 N N . ARG A 1 106 ? -6.627 7.557 6.485 1.00 89.75 106 ARG A N 1
ATOM 834 C CA . ARG A 1 106 ? -6.800 8.926 7.009 1.00 89.75 106 ARG A CA 1
ATOM 835 C C . ARG A 1 106 ? -7.631 8.936 8.292 1.00 89.75 106 ARG A C 1
ATOM 837 O O . ARG A 1 106 ? -7.322 9.677 9.216 1.00 89.75 106 ARG A O 1
ATOM 844 N N . HIS A 1 107 ? -8.674 8.115 8.365 1.00 91.81 107 HIS A N 1
ATOM 845 C CA . HIS A 1 107 ? -9.441 7.956 9.593 1.00 91.81 107 HIS A CA 1
ATOM 846 C C . HIS A 1 107 ? -8.609 7.277 10.692 1.00 91.81 107 HIS A C 1
ATOM 848 O O . HIS A 1 107 ? -8.650 7.723 11.834 1.00 91.81 107 HIS A O 1
ATOM 854 N N . LEU A 1 108 ? -7.794 6.260 10.370 1.00 90.56 108 LEU A N 1
ATOM 855 C CA . LEU A 1 108 ? -6.974 5.576 11.383 1.00 90.56 108 LEU A CA 1
ATOM 856 C C . LEU A 1 108 ? -6.069 6.537 12.163 1.00 90.56 108 LEU A C 1
ATOM 858 O O . LEU A 1 108 ? -5.881 6.339 13.359 1.00 90.56 108 LEU A O 1
ATOM 862 N N . THR A 1 109 ? -5.532 7.580 11.518 1.00 87.69 109 THR A N 1
ATOM 863 C CA . THR A 1 109 ? -4.640 8.549 12.182 1.00 87.69 109 THR A CA 1
ATOM 864 C C . THR A 1 109 ? -5.337 9.419 13.228 1.00 87.69 109 THR A C 1
ATOM 866 O O . THR A 1 109 ? -4.657 10.042 14.037 1.00 87.69 109 THR A O 1
ATOM 869 N N . VAL A 1 110 ? -6.672 9.470 13.219 1.00 88.94 110 VAL A N 1
ATOM 870 C CA . VAL A 1 110 ? -7.493 10.277 14.143 1.00 88.94 110 VAL A CA 1
ATOM 871 C C . VAL A 1 110 ? -8.541 9.448 14.894 1.00 88.94 110 VAL A C 1
ATOM 873 O O . VAL A 1 110 ? -9.325 9.987 15.670 1.00 88.94 110 VAL A O 1
ATOM 876 N N . CYS A 1 111 ? -8.574 8.136 14.669 1.00 89.94 111 CYS A N 1
ATOM 877 C CA . CYS A 1 111 ? -9.527 7.226 15.288 1.00 89.94 111 CYS A CA 1
ATOM 878 C C . CYS A 1 111 ? -9.302 7.200 16.806 1.00 89.94 111 CYS A C 1
ATOM 880 O O . CYS A 1 111 ? -8.244 6.768 17.261 1.00 89.94 111 CYS A O 1
ATOM 882 N N . ALA A 1 112 ? -10.293 7.628 17.593 1.00 84.81 112 ALA A N 1
ATOM 883 C CA . ALA A 1 112 ? -10.167 7.765 19.049 1.00 84.81 112 ALA A CA 1
ATOM 884 C C . ALA A 1 112 ? -9.750 6.452 19.741 1.00 84.81 112 ALA A C 1
ATOM 886 O O . ALA A 1 112 ? -8.889 6.448 20.620 1.00 84.81 112 ALA A O 1
ATOM 887 N N . THR A 1 113 ? -10.296 5.322 19.286 1.00 86.25 113 THR A N 1
ATOM 888 C CA . THR A 1 113 ? -9.972 3.985 19.805 1.00 86.25 113 THR A CA 1
ATOM 889 C C . THR A 1 113 ? -8.508 3.604 19.552 1.00 86.25 113 THR A C 1
ATOM 891 O O . THR A 1 113 ? -7.867 2.989 20.403 1.00 86.25 113 THR A O 1
ATOM 894 N N . LEU A 1 114 ? -7.941 4.015 18.412 1.00 83.56 114 LEU A N 1
ATOM 895 C CA . LEU A 1 114 ? -6.541 3.755 18.053 1.00 83.56 114 LEU A CA 1
ATOM 896 C C . LEU A 1 114 ? -5.571 4.831 18.566 1.00 83.56 114 LEU A C 1
ATOM 898 O O . LEU A 1 114 ? -4.380 4.560 18.723 1.00 83.56 114 LEU A O 1
ATOM 902 N N . ALA A 1 115 ? -6.059 6.038 18.855 1.00 68.69 115 ALA A N 1
ATOM 903 C CA . ALA A 1 115 ? -5.268 7.122 19.433 1.00 68.69 115 ALA A CA 1
ATOM 904 C C . ALA A 1 115 ? -4.804 6.776 20.857 1.00 68.69 115 ALA A C 1
ATOM 906 O O . ALA A 1 115 ? -3.646 7.010 21.204 1.00 68.69 115 ALA A O 1
ATOM 907 N N . ASN A 1 116 ? -5.662 6.112 21.639 1.00 60.56 116 ASN A N 1
ATOM 908 C CA . ASN A 1 116 ? -5.350 5.679 23.005 1.00 60.56 116 ASN A CA 1
ATOM 909 C C . ASN A 1 116 ? -4.228 4.625 23.085 1.00 60.56 116 ASN A C 1
ATOM 911 O O . ASN A 1 116 ? -3.633 4.448 24.143 1.00 60.56 116 ASN A O 1
ATOM 915 N N . THR A 1 117 ? -3.895 3.950 21.979 1.00 60.03 117 THR A N 1
ATOM 916 C CA . THR A 1 117 ? -2.789 2.977 21.912 1.00 60.03 117 THR A CA 1
ATOM 917 C C . THR A 1 117 ? -1.481 3.563 21.361 1.00 60.03 117 THR A C 1
ATOM 919 O O . THR A 1 117 ? -0.451 2.898 21.432 1.00 60.03 117 THR A O 1
ATOM 922 N N . ASN A 1 118 ? -1.475 4.798 20.834 1.00 54.62 118 ASN A N 1
ATOM 923 C CA . ASN A 1 118 ? -0.380 5.332 20.003 1.00 54.62 118 ASN A CA 1
ATOM 924 C C . ASN A 1 118 ? 0.065 6.766 20.360 1.00 54.62 118 ASN A C 1
ATOM 926 O O . ASN A 1 118 ? 0.448 7.539 19.477 1.00 54.62 118 ASN A O 1
ATOM 930 N N . LEU A 1 119 ? 0.092 7.122 21.649 1.00 50.16 119 LEU A N 1
ATOM 931 C CA . LEU A 1 119 ? 0.448 8.472 22.129 1.00 50.16 119 LEU A CA 1
ATOM 932 C C . LEU A 1 119 ? 1.845 9.001 21.709 1.00 50.16 119 LEU A C 1
ATOM 934 O O . LEU A 1 119 ? 2.101 10.185 21.881 1.00 50.16 119 LEU A O 1
ATOM 938 N N . ASN A 1 120 ? 2.725 8.196 21.093 1.00 46.00 120 ASN A N 1
ATOM 939 C CA . ASN A 1 120 ? 4.064 8.624 20.640 1.00 46.00 120 ASN A CA 1
ATOM 940 C C . ASN A 1 120 ? 4.316 8.519 19.118 1.00 46.00 120 ASN A C 1
ATOM 942 O O . ASN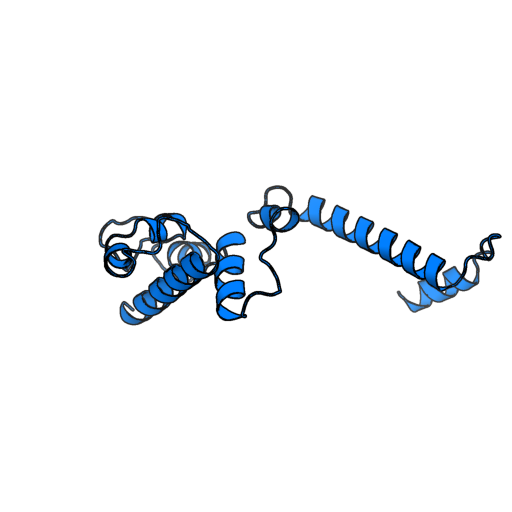 A 1 120 ? 5.436 8.739 18.661 1.00 46.00 120 ASN A O 1
ATOM 946 N N . VAL A 1 121 ? 3.310 8.168 18.308 1.00 50.88 121 VAL A N 1
ATOM 947 C CA . VAL A 1 121 ? 3.513 7.754 16.897 1.00 50.88 121 VAL A CA 1
ATOM 948 C C . VAL A 1 121 ? 3.110 8.830 15.872 1.00 50.88 121 VAL A C 1
ATOM 950 O O . VAL A 1 121 ? 3.502 8.763 14.703 1.00 50.88 121 VAL A O 1
ATOM 953 N N . LEU A 1 122 ? 2.360 9.850 16.301 1.00 49.59 122 LEU A N 1
ATOM 954 C CA . LEU A 1 122 ? 1.727 10.833 15.412 1.00 49.59 122 LEU A CA 1
ATOM 955 C C . LEU A 1 122 ? 2.576 12.082 15.118 1.00 49.59 122 LEU A C 1
ATOM 957 O O . LEU A 1 122 ? 2.221 12.847 14.228 1.00 49.59 122 LEU A O 1
ATOM 961 N N . GLN A 1 123 ? 3.705 12.287 15.806 1.00 49.88 123 GLN A N 1
ATOM 962 C CA . GLN A 1 123 ? 4.564 13.460 15.565 1.00 49.88 123 GLN A CA 1
ATOM 963 C C . GLN A 1 123 ? 5.525 13.280 14.375 1.00 49.88 123 GLN A C 1
ATOM 965 O O . GLN A 1 123 ? 6.044 14.262 13.853 1.00 49.88 123 GLN A O 1
ATOM 970 N N . ASN A 1 124 ? 5.736 12.046 13.901 1.00 52.59 124 ASN A N 1
ATOM 971 C CA . ASN A 1 124 ? 6.506 11.767 12.689 1.00 52.59 124 ASN A CA 1
ATOM 972 C C . ASN A 1 124 ? 6.009 10.459 12.055 1.00 52.59 124 ASN A C 1
ATOM 974 O O . ASN A 1 124 ? 6.436 9.365 12.435 1.00 52.59 124 ASN A O 1
ATOM 978 N N . VAL A 1 125 ? 5.049 10.566 11.130 1.00 63.53 125 VAL A N 1
ATOM 979 C CA . VAL A 1 125 ? 4.394 9.411 10.500 1.00 63.53 125 VAL A CA 1
ATOM 980 C C . VAL A 1 125 ? 5.342 8.739 9.495 1.00 63.53 125 VAL A C 1
ATOM 982 O O . VAL A 1 125 ? 5.210 8.877 8.280 1.00 63.53 125 VAL A O 1
ATOM 985 N N . ASN A 1 126 ? 6.332 8.016 10.015 1.00 83.12 126 ASN A N 1
ATOM 986 C CA . ASN A 1 126 ? 7.273 7.217 9.237 1.00 83.12 126 ASN A CA 1
ATOM 987 C C . ASN A 1 126 ? 6.686 5.835 8.880 1.00 83.12 126 ASN A C 1
ATOM 989 O O . ASN A 1 126 ? 5.612 5.450 9.344 1.00 83.12 126 ASN A O 1
ATOM 993 N N . TYR A 1 127 ? 7.399 5.053 8.065 1.00 87.69 127 TYR A N 1
ATOM 994 C CA . TYR A 1 127 ? 6.936 3.733 7.623 1.00 87.69 127 TYR A CA 1
ATOM 995 C C . TYR A 1 127 ? 6.568 2.779 8.778 1.00 87.69 127 TYR A C 1
ATOM 997 O O . TYR A 1 127 ? 5.574 2.057 8.670 1.00 87.69 127 TYR A O 1
ATOM 1005 N N . ASN A 1 128 ? 7.318 2.791 9.887 1.00 89.12 128 ASN A N 1
ATOM 1006 C CA . ASN A 1 128 ? 7.047 1.940 11.054 1.00 89.12 128 ASN A CA 1
ATOM 1007 C C . ASN A 1 128 ? 5.743 2.345 11.739 1.00 89.12 128 ASN A C 1
ATOM 1009 O O . ASN A 1 128 ? 4.878 1.513 11.989 1.00 89.12 128 ASN A O 1
ATOM 1013 N N . SER A 1 129 ? 5.603 3.643 11.982 1.00 86.81 129 SER A N 1
ATOM 1014 C CA . SER A 1 129 ? 4.433 4.295 12.560 1.00 86.81 129 SER A CA 1
ATOM 1015 C C . SER A 1 129 ? 3.144 3.936 11.799 1.00 86.81 129 SER A C 1
ATOM 1017 O O . SER A 1 129 ? 2.195 3.403 12.385 1.00 86.81 129 SER A O 1
ATOM 1019 N N . LYS A 1 130 ? 3.156 4.097 10.467 1.00 89.56 130 LYS A N 1
ATOM 1020 C CA . LYS A 1 130 ? 2.042 3.717 9.579 1.00 89.56 130 LYS A CA 1
ATOM 1021 C C . LYS A 1 130 ? 1.717 2.227 9.662 1.00 89.56 130 LYS A C 1
ATOM 1023 O O . LYS A 1 130 ? 0.548 1.853 9.761 1.00 89.56 130 LYS A O 1
ATOM 1028 N N . ALA A 1 131 ? 2.744 1.377 9.620 1.00 92.56 131 ALA A N 1
ATOM 1029 C CA . ALA A 1 131 ? 2.570 -0.070 9.639 1.00 92.56 131 ALA A CA 1
ATOM 1030 C C . ALA A 1 131 ? 1.994 -0.564 10.969 1.00 92.56 131 ALA A C 1
ATOM 1032 O O . ALA A 1 131 ? 1.069 -1.376 10.963 1.00 92.56 131 ALA A O 1
ATOM 1033 N N . SER A 1 132 ? 2.498 -0.057 12.093 1.00 90.56 132 SER A N 1
ATOM 1034 C CA . SER A 1 132 ? 1.988 -0.383 13.425 1.00 90.56 132 SER A CA 1
ATOM 1035 C C . SER A 1 132 ? 0.515 -0.016 13.554 1.00 90.56 132 SER A C 1
ATOM 1037 O O . SER A 1 132 ? -0.287 -0.871 13.926 1.00 90.56 132 SER A O 1
ATOM 1039 N N . LEU A 1 133 ? 0.138 1.208 13.169 1.00 91.00 133 LEU A N 1
ATOM 1040 C CA . LEU A 1 133 ? -1.252 1.664 13.212 1.00 91.00 133 LEU A CA 1
ATOM 1041 C C . LEU A 1 133 ? -2.170 0.783 12.352 1.00 91.00 133 LEU A C 1
ATOM 1043 O O . LEU A 1 133 ? -3.213 0.324 12.817 1.00 91.00 133 LEU A O 1
ATOM 1047 N N . TYR A 1 134 ? -1.750 0.494 11.121 1.00 93.56 134 TYR A N 1
ATOM 1048 C CA . TYR A 1 134 ? -2.482 -0.364 10.193 1.00 93.56 134 TYR A CA 1
ATOM 1049 C C . TYR A 1 134 ? -2.691 -1.783 10.735 1.00 93.56 134 TYR A C 1
ATOM 1051 O O . TYR A 1 134 ? -3.811 -2.297 10.723 1.00 93.56 134 TYR A O 1
ATOM 1059 N N . TRP A 1 135 ? -1.628 -2.430 11.220 1.00 93.88 135 TRP A N 1
ATOM 1060 C CA . TRP A 1 135 ? -1.727 -3.802 11.715 1.00 93.88 135 TRP A CA 1
ATOM 1061 C C . TRP A 1 135 ? -2.506 -3.882 13.023 1.00 93.88 135 TRP A C 1
ATOM 1063 O O . TRP A 1 135 ? -3.227 -4.856 13.217 1.00 93.88 135 TRP A O 1
ATOM 1073 N N . THR A 1 136 ? -2.411 -2.871 13.890 1.00 92.56 136 THR A N 1
ATOM 1074 C CA . THR A 1 136 ? -3.263 -2.765 15.080 1.00 92.56 136 THR A CA 1
ATOM 1075 C C . THR A 1 136 ? -4.727 -2.663 14.683 1.00 92.56 136 THR A C 1
ATOM 1077 O O . THR A 1 136 ? -5.506 -3.512 15.098 1.00 92.56 136 THR A O 1
ATOM 1080 N N . ALA A 1 137 ? -5.086 -1.736 13.792 1.00 92.62 137 ALA A N 1
ATOM 1081 C CA . ALA A 1 137 ? -6.459 -1.612 13.307 1.00 92.62 137 ALA A CA 1
ATOM 1082 C C . ALA A 1 137 ? -6.988 -2.935 12.729 1.00 92.62 137 ALA A C 1
ATOM 1084 O O . ALA A 1 137 ? -8.072 -3.384 13.085 1.00 92.62 137 ALA A O 1
ATOM 1085 N N . ARG A 1 138 ? -6.190 -3.608 11.892 1.00 93.06 138 ARG A N 1
ATOM 1086 C CA . ARG A 1 138 ? -6.539 -4.908 11.302 1.00 93.06 138 ARG A CA 1
ATOM 1087 C C . ARG A 1 138 ? -6.726 -6.020 12.337 1.00 93.06 138 ARG A C 1
ATOM 1089 O O . ARG A 1 138 ? -7.563 -6.885 12.101 1.00 93.06 138 ARG A O 1
ATOM 1096 N N . ARG A 1 139 ? -5.952 -6.035 13.430 1.00 92.81 139 ARG A N 1
ATOM 1097 C CA . ARG A 1 139 ? -6.136 -7.003 14.526 1.00 92.81 139 ARG A CA 1
ATOM 1098 C C . ARG A 1 139 ? -7.433 -6.729 15.279 1.00 92.81 139 ARG A C 1
ATOM 1100 O O . ARG A 1 139 ? -8.221 -7.650 15.446 1.00 92.81 139 ARG A O 1
ATOM 1107 N N . GLU A 1 140 ? -7.684 -5.474 15.643 1.00 91.31 140 GLU A N 1
ATOM 1108 C CA . GLU A 1 140 ? -8.913 -5.105 16.354 1.00 91.31 140 GLU A CA 1
ATOM 1109 C C . GLU A 1 140 ? -10.166 -5.387 15.515 1.00 91.31 140 GLU A C 1
ATOM 1111 O O . GLU A 1 140 ? -11.138 -5.919 16.035 1.00 91.31 140 GLU A O 1
ATOM 1116 N N . MET A 1 141 ? -10.116 -5.149 14.197 1.00 90.31 141 MET A N 1
ATOM 1117 C CA . MET A 1 141 ? -11.229 -5.463 13.288 1.00 90.31 141 MET A CA 1
ATOM 1118 C C . MET A 1 141 ? -11.651 -6.936 13.334 1.00 90.31 141 MET A C 1
ATOM 1120 O O . MET A 1 141 ? -12.832 -7.226 13.171 1.00 90.31 141 MET A O 1
ATOM 1124 N N . VAL A 1 142 ? -10.696 -7.858 13.510 1.00 87.12 142 VAL A N 1
ATOM 1125 C CA . VAL A 1 142 ? -10.973 -9.302 13.605 1.00 87.12 142 VAL A CA 1
ATOM 1126 C C . VAL A 1 142 ? -11.608 -9.649 14.949 1.00 87.12 142 VAL A C 1
ATOM 1128 O O . VAL A 1 142 ? -12.445 -10.538 15.006 1.00 87.12 142 VAL A O 1
ATOM 1131 N N . ASN A 1 143 ? -11.248 -8.935 16.015 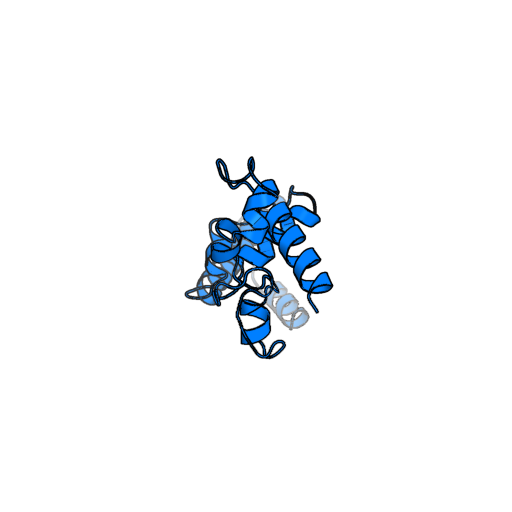1.00 81.19 143 ASN A N 1
ATOM 1132 C CA . ASN A 1 143 ? -11.819 -9.150 17.345 1.00 81.19 143 ASN A CA 1
ATOM 1133 C C . ASN A 1 143 ? -13.242 -8.578 17.478 1.00 81.19 143 ASN A C 1
ATOM 1135 O O . ASN A 1 143 ? -13.977 -8.977 18.375 1.00 81.19 143 ASN A O 1
ATOM 1139 N N . THR A 1 144 ? -13.622 -7.628 16.617 1.00 70.44 144 THR A N 1
ATOM 1140 C CA . THR A 1 144 ? -14.955 -6.996 16.604 1.00 70.44 144 THR A CA 1
ATOM 1141 C C . THR A 1 144 ? -15.989 -7.694 15.712 1.00 70.44 144 THR A C 1
ATOM 1143 O O . THR A 1 144 ? -17.146 -7.278 15.704 1.00 70.44 144 THR A O 1
ATOM 1146 N N . THR A 1 145 ? -15.586 -8.701 14.929 1.00 58.03 145 THR A N 1
ATOM 1147 C CA . THR A 1 145 ? -16.464 -9.504 14.051 1.00 58.03 145 THR A CA 1
ATOM 1148 C C . THR A 1 145 ? -16.794 -10.846 14.662 1.00 58.03 145 THR A C 1
ATOM 1150 O O . THR A 1 145 ? -17.965 -11.257 14.534 1.00 58.03 145 THR A O 1
#